Protein AF-A0AAP2RGC9-F1 (afdb_monomer_lite)

Structure (mmCIF, N/CA/C/O backbone):
data_AF-A0AAP2RGC9-F1
#
_entry.id   AF-A0AAP2RGC9-F1
#
loop_
_atom_site.group_PDB
_atom_site.id
_atom_site.type_symbol
_atom_site.l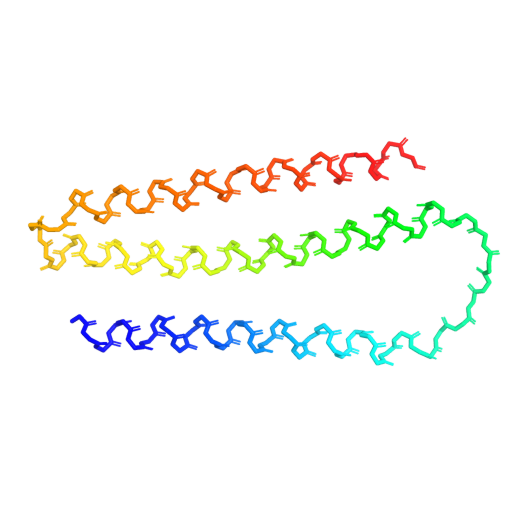abel_atom_id
_atom_site.label_alt_id
_atom_site.label_comp_id
_atom_site.label_asym_id
_atom_site.label_entity_id
_atom_site.label_seq_id
_atom_site.pdbx_PDB_ins_code
_atom_site.Cartn_x
_atom_site.Cartn_y
_atom_site.Cartn_z
_atom_site.occupancy
_atom_site.B_iso_or_equiv
_atom_site.auth_seq_id
_atom_site.auth_comp_id
_atom_site.auth_asym_i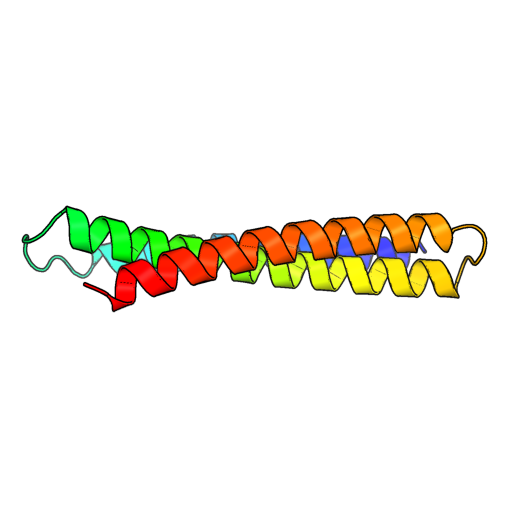d
_atom_site.auth_atom_id
_atom_site.pdbx_PDB_model_num
ATOM 1 N N . MET A 1 1 ? 8.759 -4.355 -20.745 1.00 64.06 1 MET A N 1
ATOM 2 C CA . MET A 1 1 ? 7.892 -3.497 -19.900 1.00 64.06 1 MET A CA 1
ATOM 3 C C . MET A 1 1 ? 6.447 -3.978 -19.834 1.00 64.06 1 MET A C 1
ATOM 5 O O . MET A 1 1 ? 5.984 -4.165 -18.722 1.00 64.06 1 MET A O 1
ATOM 9 N N . ASN A 1 2 ? 5.755 -4.232 -20.956 1.00 72.50 2 ASN A N 1
ATOM 10 C CA . ASN A 1 2 ? 4.329 -4.614 -20.927 1.00 72.50 2 ASN A CA 1
ATOM 11 C C . ASN A 1 2 ? 4.029 -5.857 -20.080 1.00 72.50 2 ASN A C 1
ATOM 13 O O . ASN A 1 2 ? 3.130 -5.809 -19.259 1.00 72.50 2 ASN A O 1
ATOM 17 N N . ILE A 1 3 ? 4.837 -6.917 -20.187 1.00 77.56 3 ILE A N 1
ATOM 18 C CA . ILE A 1 3 ? 4.650 -8.142 -19.387 1.00 77.56 3 ILE A CA 1
ATOM 19 C C . ILE A 1 3 ? 4.766 -7.854 -17.879 1.00 77.56 3 ILE A C 1
ATOM 21 O O . ILE A 1 3 ? 3.932 -8.298 -17.100 1.00 77.56 3 ILE A O 1
ATOM 25 N N . PHE A 1 4 ? 5.759 -7.059 -17.466 1.00 77.31 4 PHE A N 1
ATOM 26 C CA . PHE A 1 4 ? 5.956 -6.682 -16.060 1.00 77.31 4 PHE A CA 1
ATOM 27 C C . PHE A 1 4 ? 4.807 -5.808 -15.540 1.00 77.31 4 PHE A C 1
ATOM 29 O O . PHE A 1 4 ? 4.329 -6.007 -14.430 1.00 77.31 4 PHE A O 1
ATOM 36 N N . LEU A 1 5 ? 4.320 -4.885 -16.373 1.00 76.50 5 LEU A N 1
ATOM 37 C CA . LEU A 1 5 ? 3.180 -4.026 -16.062 1.00 76.50 5 LEU A CA 1
ATOM 38 C C . LEU A 1 5 ? 1.896 -4.858 -15.903 1.00 76.50 5 LEU A C 1
ATOM 40 O O . LEU A 1 5 ? 1.181 -4.686 -14.922 1.00 76.50 5 LEU A O 1
ATOM 44 N N . THR A 1 6 ? 1.642 -5.821 -16.795 1.00 80.00 6 THR A N 1
ATOM 45 C CA . THR A 1 6 ? 0.507 -6.752 -16.687 1.00 80.00 6 THR A CA 1
ATOM 46 C C . THR A 1 6 ? 0.581 -7.606 -15.419 1.00 80.00 6 THR A C 1
ATOM 48 O O . THR A 1 6 ? -0.439 -7.796 -14.762 1.00 80.00 6 THR A O 1
ATOM 51 N N . ILE A 1 7 ? 1.773 -8.070 -15.028 1.00 84.12 7 ILE A N 1
ATOM 52 C CA . ILE A 1 7 ? 1.968 -8.811 -13.771 1.00 84.12 7 ILE A CA 1
ATOM 53 C C . ILE A 1 7 ? 1.666 -7.917 -12.560 1.00 84.12 7 ILE A C 1
ATOM 55 O O . ILE A 1 7 ? 0.953 -8.344 -11.657 1.00 84.12 7 ILE A O 1
ATOM 59 N N . CYS A 1 8 ? 2.149 -6.672 -12.537 1.00 82.75 8 CYS A N 1
ATOM 60 C CA . CYS A 1 8 ? 1.874 -5.731 -11.446 1.00 82.75 8 CYS A CA 1
ATOM 61 C C . CYS A 1 8 ? 0.389 -5.357 -11.344 1.00 82.75 8 CYS A C 1
ATOM 63 O O . CYS A 1 8 ? -0.137 -5.262 -10.232 1.00 82.75 8 CYS A O 1
ATOM 65 N N . ILE A 1 9 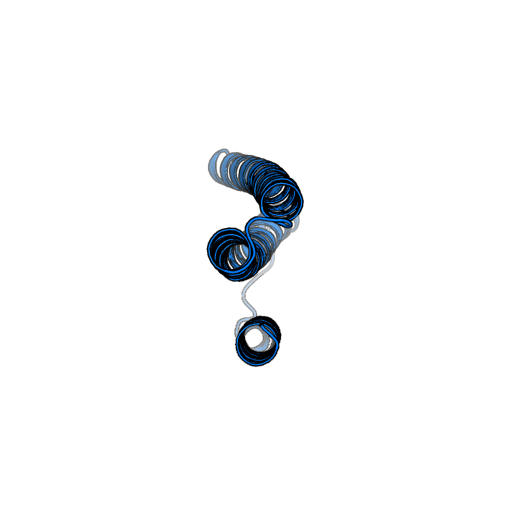? -0.300 -5.195 -12.479 1.00 84.06 9 ILE A N 1
ATOM 66 C CA . ILE A 1 9 ? -1.756 -5.002 -12.511 1.00 84.06 9 ILE A CA 1
ATOM 67 C C . ILE A 1 9 ? -2.450 -6.234 -11.930 1.00 84.06 9 ILE A C 1
ATOM 69 O O . ILE A 1 9 ? -3.213 -6.094 -10.980 1.00 84.06 9 ILE A O 1
ATOM 73 N N . GLY A 1 10 ? -2.120 -7.433 -12.417 1.00 82.31 10 GLY A N 1
ATOM 74 C CA . GLY A 1 10 ? -2.716 -8.678 -11.927 1.00 82.31 10 GLY A CA 1
ATOM 75 C C . GLY A 1 10 ? -2.461 -8.923 -10.436 1.00 82.31 10 GLY A C 1
ATOM 76 O O . GLY A 1 10 ? -3.353 -9.373 -9.721 1.00 82.31 10 GLY A O 1
ATOM 77 N N . LEU A 1 11 ? -1.276 -8.569 -9.927 1.00 84.38 11 LEU A N 1
ATOM 78 C CA . LEU A 1 11 ? -0.965 -8.620 -8.496 1.00 84.38 11 LEU A CA 1
ATOM 79 C C . LEU A 1 11 ? -1.797 -7.611 -7.701 1.00 84.38 11 LEU A C 1
ATOM 81 O O . LEU A 1 11 ? -2.314 -7.951 -6.641 1.00 84.38 11 LEU A O 1
ATOM 85 N N . THR A 1 12 ? -1.961 -6.391 -8.210 1.00 86.12 12 THR A N 1
ATOM 86 C CA . THR A 1 12 ? -2.777 -5.362 -7.551 1.00 86.12 12 THR A CA 1
ATOM 87 C C . THR A 1 12 ? -4.249 -5.777 -7.513 1.00 86.12 12 THR A C 1
ATOM 89 O O . THR A 1 12 ? -4.876 -5.699 -6.458 1.00 86.12 12 THR A O 1
ATOM 92 N N . GLU A 1 13 ? -4.786 -6.287 -8.623 1.00 85.00 13 GLU A N 1
ATOM 93 C CA . GLU A 1 13 ? -6.148 -6.826 -8.706 1.00 85.00 13 GLU A CA 1
ATOM 94 C C . GLU A 1 13 ? -6.336 -8.038 -7.789 1.00 85.00 13 GLU A C 1
ATOM 96 O O . GLU A 1 13 ? -7.314 -8.105 -7.045 1.00 85.00 13 GLU A O 1
ATOM 101 N N . GLY A 1 14 ? -5.376 -8.965 -7.763 1.00 84.56 14 GLY A N 1
ATOM 102 C CA . GLY A 1 14 ? -5.398 -10.121 -6.870 1.00 84.56 14 GLY A CA 1
ATOM 103 C C . GLY A 1 14 ? -5.382 -9.726 -5.392 1.00 84.56 14 GLY A C 1
ATOM 104 O O . GLY A 1 14 ? -6.145 -10.278 -4.597 1.00 84.56 14 GLY A O 1
ATOM 105 N N . VAL A 1 15 ? -4.572 -8.729 -5.018 1.00 86.62 15 VAL A N 1
ATOM 106 C CA . VAL A 1 15 ? -4.547 -8.173 -3.656 1.00 86.62 15 VAL A CA 1
ATOM 107 C C . VAL A 1 15 ? -5.877 -7.492 -3.329 1.00 86.62 15 VAL A C 1
ATOM 109 O O . VAL A 1 15 ? -6.430 -7.741 -2.259 1.00 86.62 15 VAL A O 1
ATOM 112 N N . LEU A 1 16 ? -6.435 -6.701 -4.249 1.00 85.94 16 LEU A N 1
ATOM 113 C CA . LEU A 1 16 ? -7.746 -6.063 -4.089 1.00 85.94 16 LEU A CA 1
ATOM 114 C C . LEU A 1 16 ? -8.850 -7.098 -3.849 1.00 85.94 16 LEU A C 1
ATOM 116 O O . LEU A 1 16 ? -9.567 -7.015 -2.851 1.00 85.94 16 LEU A O 1
ATOM 120 N N . ILE A 1 17 ? -8.953 -8.109 -4.713 1.00 87.81 17 ILE A N 1
ATOM 121 C CA . ILE A 1 17 ? -9.959 -9.172 -4.607 1.00 87.81 17 ILE A CA 1
ATOM 122 C C . ILE A 1 17 ? -9.758 -9.975 -3.318 1.00 87.81 17 ILE A C 1
ATOM 124 O O . ILE A 1 17 ? -10.723 -10.232 -2.598 1.00 87.81 17 ILE A O 1
ATOM 128 N N . GLY A 1 18 ? -8.514 -10.326 -2.978 1.00 85.44 18 GLY A N 1
ATOM 129 C CA . GLY A 1 18 ? -8.186 -11.032 -1.741 1.00 85.44 18 GLY A CA 1
ATOM 130 C C . GLY A 1 18 ? -8.635 -10.263 -0.497 1.00 85.44 18 GLY A C 1
ATOM 131 O O . GLY A 1 18 ? -9.262 -10.842 0.394 1.00 85.44 18 GLY A O 1
ATOM 132 N N . TYR A 1 19 ? -8.398 -8.949 -0.465 1.00 85.31 19 TYR A N 1
ATOM 133 C CA . TYR A 1 19 ? -8.845 -8.088 0.628 1.00 85.31 19 TYR A CA 1
ATOM 134 C C . TYR A 1 19 ? -10.376 -7.906 0.648 1.00 85.31 19 TYR A C 1
ATOM 136 O O . TYR A 1 19 ? -10.986 -7.882 1.719 1.00 85.31 19 TYR A O 1
ATOM 144 N N . VAL A 1 20 ? -11.050 -7.833 -0.497 1.00 84.50 20 VAL A N 1
ATOM 145 C CA . VAL A 1 20 ? -12.521 -7.760 -0.528 1.00 84.50 20 VAL A CA 1
ATOM 146 C C . VAL A 1 20 ? -13.144 -9.062 -0.016 1.00 84.50 20 VAL A C 1
ATOM 148 O O . VAL A 1 20 ? -14.000 -9.036 0.871 1.00 84.50 20 VAL A O 1
ATOM 151 N N . LEU A 1 21 ? -12.673 -10.217 -0.492 1.00 85.56 21 LEU A N 1
ATOM 152 C CA . LEU A 1 21 ? -13.172 -11.526 -0.062 1.00 85.56 21 LEU A CA 1
ATOM 153 C C . LEU A 1 21 ? -12.905 -11.787 1.424 1.00 85.56 21 LEU A C 1
ATOM 155 O O . LEU A 1 21 ? -13.779 -12.300 2.127 1.00 85.56 21 LEU A O 1
ATOM 159 N N . ALA A 1 22 ? -11.732 -11.407 1.933 1.00 79.69 22 ALA A N 1
ATOM 160 C CA . ALA A 1 22 ? -11.429 -11.521 3.355 1.00 79.69 22 ALA A CA 1
ATOM 161 C C . ALA A 1 22 ? -12.318 -10.598 4.210 1.00 79.69 22 ALA A C 1
ATOM 163 O O . ALA A 1 22 ? -12.813 -11.040 5.251 1.00 79.69 22 ALA A O 1
ATOM 164 N N . ALA A 1 23 ? -12.621 -9.377 3.752 1.00 79.25 23 ALA A N 1
ATOM 165 C CA . ALA A 1 23 ? -13.558 -8.483 4.435 1.00 79.25 23 ALA A CA 1
ATOM 166 C C . ALA A 1 23 ? -14.986 -9.060 4.473 1.00 79.25 23 ALA A C 1
ATOM 168 O O . ALA A 1 23 ? -15.612 -9.077 5.536 1.00 79.25 23 ALA A O 1
ATOM 169 N N . ILE A 1 24 ? -15.475 -9.609 3.352 1.00 82.44 24 ILE A N 1
ATOM 170 C CA . ILE A 1 24 ? -16.787 -10.275 3.270 1.00 82.44 24 ILE A CA 1
ATOM 171 C C . ILE A 1 24 ? -16.829 -11.493 4.198 1.00 82.44 24 ILE A C 1
ATOM 173 O O . ILE A 1 24 ? -17.767 -11.642 4.980 1.00 82.44 24 ILE A O 1
ATOM 177 N N . LYS A 1 25 ? -15.794 -12.343 4.185 1.00 80.88 25 LYS A N 1
ATOM 178 C CA . LYS A 1 25 ? -15.703 -13.522 5.060 1.00 80.88 25 LYS A CA 1
ATOM 179 C C . LYS A 1 25 ? -15.781 -13.139 6.538 1.00 80.88 25 LYS A C 1
ATOM 181 O O . LYS A 1 25 ? -16.485 -13.795 7.304 1.00 80.88 25 LYS A O 1
ATOM 186 N N . VAL A 1 26 ? -15.084 -12.079 6.945 1.00 76.25 26 VAL A N 1
ATOM 187 C CA . VAL A 1 26 ? -15.140 -11.562 8.321 1.00 76.25 26 VAL A CA 1
ATOM 188 C C . VAL A 1 26 ? -16.530 -11.012 8.649 1.00 76.25 26 VAL A C 1
ATOM 190 O O . VAL A 1 26 ? -17.039 -11.292 9.734 1.00 76.25 26 VAL A O 1
ATOM 193 N N . ALA A 1 27 ? -17.169 -10.289 7.725 1.00 74.81 27 ALA A N 1
ATOM 194 C CA . ALA A 1 27 ? -18.520 -9.759 7.909 1.00 74.81 27 ALA A CA 1
ATOM 195 C C . ALA A 1 27 ? -19.568 -10.874 8.081 1.00 74.81 27 ALA A C 1
ATOM 197 O O . ALA A 1 27 ? -20.357 -10.828 9.023 1.00 74.81 27 ALA A O 1
ATOM 198 N N . VAL A 1 28 ? -19.518 -11.917 7.245 1.00 75.81 28 VAL A N 1
ATOM 199 C CA . VAL A 1 28 ? -20.432 -13.072 7.308 1.00 75.81 28 VAL A CA 1
ATOM 200 C C . VAL A 1 28 ? -20.237 -13.873 8.599 1.00 75.81 28 VAL A C 1
ATOM 202 O O . VAL A 1 28 ? -21.212 -14.260 9.240 1.00 75.81 28 VAL A O 1
ATOM 205 N N . ARG A 1 29 ? -18.989 -14.079 9.047 1.00 63.66 29 ARG A N 1
ATOM 206 C CA . ARG A 1 29 ? -18.697 -14.835 10.281 1.00 63.66 29 ARG A CA 1
ATOM 207 C C . ARG A 1 29 ? -19.134 -14.095 11.552 1.00 63.66 29 ARG A C 1
ATOM 209 O O . ARG A 1 29 ? -19.415 -14.732 12.564 1.00 63.66 29 ARG A O 1
ATOM 216 N N . LYS A 1 30 ? -19.217 -12.760 11.507 1.00 56.44 30 LYS A N 1
ATOM 217 C CA . LYS A 1 30 ? -19.599 -11.915 12.651 1.00 56.44 30 LYS A CA 1
ATOM 218 C C . LYS A 1 30 ? -21.088 -12.001 13.007 1.00 56.44 30 LYS A C 1
ATOM 220 O O . LYS A 1 30 ? -21.432 -11.737 14.154 1.00 56.44 30 LYS A O 1
ATOM 225 N N . ASN A 1 31 ? -21.946 -12.436 12.078 1.00 49.19 31 ASN A N 1
ATOM 226 C CA . ASN A 1 31 ? -23.376 -12.660 12.334 1.00 49.19 31 ASN A CA 1
ATOM 227 C C . ASN A 1 31 ? -23.663 -13.816 13.312 1.00 49.19 31 ASN A C 1
ATOM 229 O O . ASN A 1 31 ? -24.799 -13.956 13.748 1.00 49.19 31 ASN A O 1
ATOM 233 N N . HIS A 1 32 ? -22.659 -14.617 13.694 1.00 41.50 32 HIS A N 1
ATOM 234 C CA . HIS A 1 32 ? -22.832 -15.761 14.599 1.00 41.50 32 HIS A CA 1
ATOM 235 C C . HIS A 1 32 ? -22.459 -15.485 16.070 1.00 41.50 32 HIS A C 1
ATOM 237 O O . HIS A 1 32 ? -22.532 -16.397 16.888 1.00 41.50 32 HIS A O 1
ATOM 243 N N . TYR A 1 33 ? -22.063 -14.258 16.437 1.00 45.06 33 TYR A N 1
ATOM 244 C CA . TYR A 1 33 ? -21.715 -13.916 17.825 1.00 45.06 33 TYR A CA 1
ATOM 245 C C . TYR A 1 33 ? -22.445 -12.644 18.273 1.00 45.06 33 TYR A C 1
ATOM 247 O O . TYR A 1 33 ? -21.915 -11.532 18.238 1.00 45.06 33 TYR A O 1
ATOM 255 N N . SER A 1 34 ? -23.705 -12.827 18.671 1.00 53.22 34 SER A N 1
ATOM 256 C CA . SER A 1 34 ? -24.470 -11.846 19.440 1.00 53.22 34 SER A CA 1
ATOM 257 C C . SER A 1 34 ? -24.152 -12.058 20.918 1.00 53.22 34 SER A C 1
ATOM 259 O O . SER A 1 34 ? -24.526 -13.071 21.500 1.00 53.22 34 SER A O 1
ATOM 261 N N . GLY A 1 35 ? -23.413 -11.123 21.511 1.00 45.28 35 GLY A N 1
ATOM 262 C CA . GLY A 1 35 ? -22.997 -11.187 22.907 1.00 45.28 35 GLY A CA 1
ATOM 263 C C . GLY A 1 35 ? -22.814 -9.793 23.488 1.00 45.28 35 GLY A C 1
ATOM 264 O O . GLY A 1 35 ? -21.712 -9.267 23.482 1.00 45.28 35 GLY A O 1
ATOM 265 N N . MET A 1 36 ? -23.939 -9.245 23.946 1.00 48.19 36 MET A N 1
ATOM 266 C CA . MET A 1 36 ? -24.134 -8.176 24.931 1.00 48.19 36 MET A CA 1
ATOM 267 C C . MET A 1 36 ? -23.502 -6.792 24.709 1.00 48.19 36 MET A C 1
ATOM 269 O O . MET A 1 36 ? -22.302 -6.567 24.602 1.00 48.19 36 MET A O 1
ATOM 273 N N . GLN A 1 37 ? -24.426 -5.835 24.717 1.00 54.69 37 GLN A N 1
ATOM 274 C CA . GLN A 1 37 ? -24.254 -4.404 24.883 1.00 54.69 37 GLN A CA 1
ATOM 275 C C . GLN A 1 37 ? -23.396 -4.089 26.118 1.00 54.69 37 GLN A C 1
ATOM 277 O O . GLN A 1 37 ? -23.781 -4.481 27.213 1.00 54.69 37 GLN A O 1
ATOM 282 N N . GLN A 1 38 ? -22.312 -3.324 25.948 1.00 47.78 38 GLN A N 1
ATOM 283 C CA . GLN A 1 38 ? -21.970 -2.132 26.746 1.00 47.78 38 GLN A CA 1
ATOM 284 C C . GLN A 1 38 ? -20.688 -1.466 26.187 1.00 47.78 38 GLN A C 1
ATOM 286 O O . GLN A 1 38 ? -19.786 -2.137 25.703 1.00 47.78 38 GLN A O 1
ATOM 291 N N . GLU A 1 39 ? -20.683 -0.126 26.177 1.00 49.03 39 GLU A N 1
ATOM 292 C CA . GLU A 1 39 ? -19.708 0.813 25.572 1.00 49.03 39 GLU A CA 1
ATOM 293 C C . GLU A 1 39 ? -19.635 0.911 24.032 1.00 49.03 39 GLU A C 1
ATOM 295 O O . GLU A 1 39 ? -18.654 0.543 23.378 1.00 49.03 39 GLU A O 1
ATOM 300 N N . LYS A 1 40 ? -20.643 1.569 23.435 1.00 52.88 40 LYS A N 1
ATOM 301 C CA . LYS A 1 40 ? -20.684 1.916 21.998 1.00 52.88 40 LYS A CA 1
ATOM 302 C C . LYS A 1 40 ? -19.390 2.590 21.496 1.00 52.88 40 LYS A C 1
ATOM 304 O O . LYS A 1 40 ? -18.945 2.271 20.395 1.00 52.88 40 LYS A O 1
ATOM 309 N N . ALA A 1 41 ? -18.739 3.435 22.303 1.00 56.00 41 ALA A N 1
ATOM 310 C CA . ALA A 1 41 ? -17.476 4.091 21.946 1.00 56.00 41 ALA A CA 1
ATOM 311 C C . ALA A 1 41 ? -16.286 3.111 21.835 1.00 56.00 41 ALA A C 1
ATOM 313 O O . ALA A 1 41 ? -15.493 3.210 20.897 1.00 56.00 41 ALA A O 1
ATOM 314 N N . ARG A 1 42 ? -16.191 2.110 22.722 1.00 58.16 42 ARG A N 1
ATOM 315 C CA . ARG A 1 42 ? -15.088 1.131 22.747 1.00 58.16 42 ARG A CA 1
ATOM 316 C C . ARG A 1 42 ? -15.174 0.143 21.582 1.00 58.16 42 ARG A C 1
ATOM 318 O O . ARG A 1 42 ? -14.162 -0.177 20.951 1.00 58.16 42 ARG A O 1
ATOM 325 N N . THR A 1 43 ? -16.388 -0.270 21.202 1.00 65.31 43 THR A N 1
ATOM 326 C CA . THR A 1 43 ? -16.609 -1.056 19.972 1.00 65.31 43 THR A CA 1
ATOM 327 C C . THR A 1 43 ? -16.341 -0.273 18.688 1.00 65.31 43 THR A C 1
ATOM 329 O O . THR A 1 43 ? -15.939 -0.879 17.698 1.00 65.31 43 THR A O 1
ATOM 332 N N . LEU A 1 44 ? -16.553 1.047 18.671 1.00 65.25 44 LEU A N 1
ATOM 333 C CA . LEU A 1 44 ? -16.264 1.871 17.494 1.00 65.25 44 LEU A CA 1
ATOM 334 C C . LEU A 1 44 ? -14.758 2.059 17.307 1.00 65.25 44 LEU A C 1
ATOM 336 O O . LEU A 1 44 ? -14.270 1.801 16.213 1.00 65.25 44 LEU A O 1
ATOM 340 N N . ILE A 1 45 ? -14.016 2.397 18.368 1.00 69.19 45 ILE A N 1
ATOM 341 C CA . ILE A 1 45 ? -12.552 2.564 18.310 1.00 69.19 45 ILE A CA 1
ATOM 342 C C . ILE A 1 45 ? -11.861 1.240 17.960 1.00 69.19 45 ILE A C 1
ATOM 344 O O . ILE A 1 45 ? -10.987 1.206 17.099 1.00 69.19 45 ILE A O 1
ATOM 348 N N . SER A 1 46 ? -12.277 0.121 18.561 1.00 70.06 46 SER A N 1
ATOM 349 C CA . SER A 1 46 ? -11.694 -1.193 18.250 1.00 70.06 46 SER A CA 1
ATOM 350 C C . SER A 1 46 ? -12.012 -1.677 16.829 1.00 70.06 46 SER A C 1
ATOM 352 O O . SER A 1 46 ? -11.138 -2.258 16.182 1.00 70.06 46 SER A O 1
ATOM 354 N N . LYS A 1 47 ? -13.219 -1.408 16.304 1.00 75.00 47 LYS A N 1
ATOM 355 C CA . LYS A 1 47 ? -13.555 -1.670 14.893 1.00 75.00 47 LYS A CA 1
ATOM 356 C C . LYS A 1 47 ? -12.788 -0.743 13.950 1.00 75.00 47 LYS A C 1
ATOM 358 O O . LYS A 1 47 ? -12.255 -1.236 12.963 1.00 75.00 47 LYS A O 1
ATOM 363 N N . LEU A 1 48 ? -12.699 0.551 14.256 1.00 76.50 48 LEU A N 1
ATOM 364 C CA . LEU A 1 48 ? -11.940 1.527 13.468 1.00 76.50 48 LEU A CA 1
ATOM 365 C C . LEU A 1 48 ? -10.460 1.160 13.405 1.00 76.50 48 LEU A C 1
ATOM 367 O O . LEU A 1 48 ? -9.903 1.125 12.318 1.00 76.50 48 LEU A O 1
ATOM 371 N N . ALA A 1 49 ? -9.843 0.795 14.529 1.00 77.69 49 ALA A N 1
ATOM 372 C CA . ALA A 1 49 ? -8.454 0.347 14.562 1.00 77.69 49 ALA A CA 1
ATOM 373 C C . ALA A 1 49 ? -8.240 -0.941 13.748 1.00 77.69 49 ALA A C 1
ATOM 375 O O . ALA A 1 49 ? -7.221 -1.086 13.078 1.00 77.69 49 ALA A O 1
ATOM 376 N N . TYR A 1 50 ? -9.201 -1.872 13.765 1.00 79.75 50 TYR A N 1
ATOM 377 C CA . TYR A 1 50 ? -9.137 -3.082 12.941 1.00 79.75 50 TYR A CA 1
ATOM 378 C C . TYR A 1 50 ? -9.251 -2.768 11.443 1.00 79.75 50 TYR A C 1
ATOM 380 O O . TYR A 1 50 ? -8.435 -3.245 10.658 1.00 79.75 50 TYR A O 1
ATOM 388 N N . VAL A 1 51 ? -10.225 -1.939 11.051 1.00 82.12 51 VAL A N 1
ATOM 389 C CA . VAL A 1 51 ? -10.405 -1.491 9.660 1.00 82.12 51 VAL A CA 1
ATOM 390 C C . VAL A 1 51 ? -9.183 -0.711 9.189 1.00 82.12 51 VAL A C 1
ATOM 392 O O . VAL A 1 51 ? -8.690 -0.954 8.095 1.00 82.12 51 VAL A O 1
ATOM 395 N N . MET A 1 52 ? -8.644 0.175 10.022 1.00 82.31 52 MET A N 1
ATOM 396 C CA . MET A 1 52 ? -7.454 0.940 9.684 1.00 82.31 52 MET A CA 1
ATOM 397 C C . MET A 1 52 ? -6.231 0.045 9.529 1.00 82.31 52 MET A C 1
ATOM 399 O O . MET A 1 52 ? -5.543 0.166 8.528 1.00 82.31 52 MET A O 1
ATOM 403 N N . LYS A 1 53 ? -5.999 -0.909 10.442 1.00 85.12 53 LYS A N 1
ATOM 404 C CA . LYS A 1 53 ? -4.918 -1.896 10.293 1.00 85.12 53 LYS A CA 1
ATOM 405 C C . LYS A 1 53 ? -5.015 -2.630 8.957 1.00 85.12 53 LYS A C 1
ATOM 407 O O . LYS A 1 53 ? -4.006 -2.838 8.292 1.00 85.12 53 LYS A O 1
ATOM 412 N N . TYR A 1 54 ? -6.235 -3.006 8.586 1.00 84.12 54 TYR A N 1
ATOM 413 C CA . TYR A 1 54 ? -6.532 -3.713 7.351 1.00 84.12 54 TYR A CA 1
ATOM 414 C C . TYR A 1 54 ? -6.257 -2.862 6.104 1.00 84.12 54 TYR A C 1
ATOM 416 O O . TYR A 1 54 ? -5.575 -3.304 5.186 1.00 84.12 54 TYR A O 1
ATOM 424 N N . VAL A 1 55 ? -6.733 -1.617 6.086 1.00 85.50 55 VAL A N 1
ATOM 425 C CA . VAL A 1 55 ? -6.489 -0.680 4.980 1.00 85.50 55 VAL A CA 1
ATOM 426 C C . VAL A 1 55 ? -5.003 -0.331 4.879 1.00 85.50 55 VAL A C 1
ATOM 428 O O . VAL A 1 55 ? -4.440 -0.358 3.789 1.00 85.50 55 VAL A O 1
ATOM 431 N N . THR A 1 56 ? -4.334 -0.074 6.004 1.00 87.75 56 THR A N 1
ATOM 432 C CA . THR A 1 56 ? -2.899 0.225 6.038 1.00 87.75 56 THR A CA 1
ATOM 433 C C . THR A 1 56 ? -2.076 -0.945 5.504 1.00 87.75 56 THR A C 1
ATOM 435 O O . THR A 1 56 ? -1.218 -0.731 4.649 1.00 87.75 56 THR A O 1
ATOM 438 N N . SER A 1 57 ? -2.353 -2.188 5.922 1.00 87.31 57 SER A N 1
ATOM 439 C CA . SER A 1 57 ? -1.618 -3.351 5.402 1.00 87.31 57 SER A CA 1
ATOM 440 C C . SER A 1 57 ? -1.861 -3.577 3.911 1.00 87.31 57 SER A C 1
ATOM 442 O O . SER A 1 57 ? -0.939 -3.957 3.195 1.00 87.31 57 SER A O 1
ATOM 444 N N . MET A 1 58 ? -3.072 -3.304 3.426 1.00 88.56 58 MET A N 1
ATOM 445 C CA . MET A 1 58 ? -3.395 -3.378 2.004 1.00 88.56 58 MET A CA 1
ATOM 446 C C . MET A 1 58 ? -2.585 -2.370 1.182 1.00 88.56 58 MET A C 1
ATOM 448 O O . MET A 1 58 ? -1.952 -2.742 0.195 1.00 88.56 58 MET A O 1
ATOM 452 N N . LEU A 1 59 ? -2.576 -1.105 1.609 1.00 89.06 59 LEU A N 1
ATOM 453 C CA . LEU A 1 59 ? -1.872 -0.027 0.914 1.00 89.06 59 LEU A CA 1
ATOM 454 C C . LEU A 1 59 ? -0.355 -0.239 0.925 1.00 89.06 59 LEU A C 1
ATOM 456 O O . LEU A 1 59 ? 0.283 -0.016 -0.099 1.00 89.06 59 LEU A O 1
ATOM 460 N N . LEU A 1 60 ? 0.209 -0.745 2.028 1.00 89.94 60 LEU A N 1
ATOM 461 C CA . LEU A 1 60 ? 1.625 -1.120 2.120 1.00 89.94 60 LEU A CA 1
ATOM 462 C C . LEU A 1 60 ? 2.013 -2.178 1.080 1.00 89.94 60 LEU A C 1
ATOM 464 O O . LEU A 1 60 ? 3.023 -2.023 0.398 1.00 89.94 60 LEU A O 1
ATOM 468 N N . VAL A 1 61 ? 1.205 -3.233 0.927 1.00 90.88 61 VAL A N 1
ATOM 469 C CA . VAL A 1 61 ? 1.476 -4.304 -0.047 1.00 90.88 61 VAL A CA 1
ATOM 470 C C . VAL A 1 61 ? 1.380 -3.779 -1.478 1.00 90.88 61 VAL A C 1
ATOM 472 O O . VAL A 1 61 ? 2.266 -4.052 -2.286 1.00 90.88 61 VAL A O 1
ATOM 475 N N . ILE A 1 62 ? 0.345 -2.994 -1.791 1.00 89.81 62 ILE A N 1
ATOM 476 C CA . ILE A 1 62 ? 0.185 -2.395 -3.123 1.00 89.81 62 ILE A CA 1
ATOM 477 C C . ILE A 1 62 ? 1.356 -1.455 -3.417 1.00 89.81 62 ILE A C 1
ATOM 479 O O . ILE A 1 62 ? 2.017 -1.604 -4.441 1.00 89.81 62 ILE A O 1
ATOM 483 N N . GLY A 1 63 ? 1.670 -0.530 -2.510 1.00 90.44 63 GLY A N 1
ATOM 484 C CA . GLY A 1 63 ? 2.776 0.402 -2.703 1.00 90.44 63 GLY A CA 1
ATOM 485 C C . GLY A 1 63 ? 4.120 -0.308 -2.870 1.00 90.44 63 GLY A C 1
ATOM 486 O O . GLY A 1 63 ? 4.901 0.082 -3.729 1.00 90.44 63 GLY A O 1
ATOM 487 N N . PHE A 1 64 ? 4.358 -1.411 -2.154 1.00 90.56 64 PHE A N 1
ATOM 488 C CA . PHE A 1 64 ? 5.558 -2.228 -2.342 1.00 90.56 64 PHE A CA 1
ATOM 489 C C . PHE A 1 64 ? 5.643 -2.850 -3.746 1.00 90.56 64 PHE A C 1
ATOM 491 O O . PHE A 1 64 ? 6.698 -2.783 -4.379 1.00 90.56 64 PHE A O 1
ATOM 498 N N . ILE A 1 65 ? 4.536 -3.392 -4.271 1.00 92.06 65 ILE A N 1
ATOM 499 C CA . ILE A 1 65 ? 4.471 -3.937 -5.641 1.00 92.06 65 ILE A CA 1
ATOM 500 C C . ILE A 1 65 ? 4.830 -2.853 -6.669 1.00 92.06 65 ILE A C 1
ATOM 502 O O . ILE A 1 65 ? 5.621 -3.098 -7.583 1.00 92.06 65 ILE A O 1
ATOM 506 N N . TRP A 1 66 ? 4.289 -1.645 -6.504 1.00 89.81 66 TRP A N 1
ATOM 507 C CA . TRP A 1 66 ? 4.562 -0.523 -7.404 1.00 89.81 66 TRP A CA 1
ATOM 508 C C . TRP A 1 66 ? 5.988 0.021 -7.259 1.00 89.81 66 TRP A C 1
ATOM 510 O O . TRP A 1 66 ? 6.620 0.320 -8.270 1.00 89.81 66 TRP A O 1
ATOM 520 N N . CYS A 1 67 ? 6.552 0.071 -6.049 1.00 92.69 67 CYS A N 1
ATOM 521 C CA . CYS A 1 67 ? 7.956 0.440 -5.848 1.00 92.69 67 CYS A CA 1
ATOM 522 C C . CYS A 1 67 ? 8.913 -0.526 -6.563 1.00 92.69 67 CYS A C 1
ATOM 524 O O . CYS A 1 67 ? 9.847 -0.075 -7.223 1.00 92.69 67 CYS A O 1
ATOM 526 N N . ILE A 1 68 ? 8.662 -1.841 -6.504 1.00 90.94 68 ILE A N 1
ATOM 527 C CA . ILE A 1 68 ? 9.453 -2.831 -7.258 1.00 90.94 68 ILE A CA 1
ATOM 528 C C . ILE A 1 68 ? 9.339 -2.575 -8.765 1.00 90.94 68 ILE A C 1
ATOM 530 O O . ILE A 1 68 ? 10.339 -2.620 -9.480 1.00 90.94 68 ILE A O 1
ATOM 534 N N . PHE A 1 69 ? 8.136 -2.277 -9.257 1.00 90.25 69 PHE A N 1
ATOM 535 C CA . PHE A 1 69 ? 7.929 -1.956 -10.667 1.00 90.25 69 PHE A CA 1
ATOM 536 C C . PHE A 1 69 ? 8.724 -0.721 -11.111 1.00 90.25 69 PHE A C 1
ATOM 538 O O . PHE A 1 69 ? 9.398 -0.771 -12.142 1.00 90.25 69 PHE A O 1
ATOM 545 N N . PHE A 1 70 ? 8.691 0.367 -10.334 1.00 89.25 70 PHE A N 1
ATOM 546 C CA . PHE A 1 70 ? 9.451 1.581 -10.639 1.00 89.25 70 PHE A CA 1
ATOM 547 C C . PHE A 1 70 ? 10.963 1.354 -10.563 1.00 89.25 70 PHE A C 1
ATOM 549 O O . PHE A 1 70 ? 11.684 1.831 -11.437 1.00 89.25 70 PHE A O 1
ATOM 556 N N . LEU A 1 71 ? 11.440 0.547 -9.611 1.00 89.19 71 LEU A N 1
ATOM 557 C CA . LEU A 1 71 ? 12.847 0.151 -9.535 1.00 89.19 71 LEU A CA 1
ATOM 558 C C . LEU A 1 71 ? 13.294 -0.580 -10.810 1.00 89.19 71 LEU A C 1
ATOM 560 O O . LEU A 1 71 ? 14.299 -0.223 -11.422 1.00 89.19 71 LEU A O 1
ATOM 564 N N . VAL A 1 72 ? 12.518 -1.573 -11.253 1.00 89.25 72 VAL A N 1
ATOM 565 C CA . VAL A 1 72 ? 12.805 -2.309 -12.494 1.00 89.25 72 VAL A CA 1
ATOM 566 C C . VAL A 1 72 ? 12.728 -1.380 -13.709 1.00 89.25 72 VAL A C 1
ATOM 568 O O . VAL A 1 72 ? 13.555 -1.484 -14.614 1.00 89.25 72 VAL A O 1
ATOM 571 N N . MET A 1 73 ? 11.778 -0.441 -13.733 1.00 87.50 73 MET A N 1
ATOM 572 C CA . MET A 1 73 ? 11.670 0.545 -14.810 1.00 87.50 73 MET A CA 1
ATOM 573 C C . MET A 1 73 ? 12.908 1.445 -14.894 1.00 87.50 73 MET A C 1
ATOM 575 O O . MET A 1 73 ? 13.400 1.659 -16.000 1.00 87.50 73 MET A O 1
ATOM 579 N N . ALA A 1 74 ? 13.424 1.929 -13.761 1.00 87.81 74 ALA A N 1
ATOM 580 C CA . ALA A 1 74 ? 14.614 2.778 -13.712 1.00 87.81 74 ALA A CA 1
ATOM 581 C C . ALA A 1 74 ? 15.867 2.052 -14.227 1.00 87.81 74 ALA A C 1
ATOM 583 O O . ALA A 1 74 ? 16.657 2.637 -14.963 1.00 87.81 74 ALA A O 1
ATOM 584 N N . ILE A 1 75 ? 16.019 0.765 -13.890 1.00 88.88 75 ILE A N 1
ATOM 585 C CA . ILE A 1 75 ? 17.152 -0.061 -14.334 1.00 88.88 75 ILE A CA 1
ATOM 586 C C . ILE A 1 75 ? 17.072 -0.349 -15.840 1.00 88.88 75 ILE A C 1
ATOM 588 O O . ILE A 1 75 ? 18.075 -0.269 -16.544 1.00 88.88 75 ILE A O 1
ATOM 592 N N . VAL A 1 76 ? 15.886 -0.704 -16.344 1.00 89.38 76 VAL A N 1
ATOM 593 C CA . VAL A 1 76 ? 15.706 -1.117 -17.748 1.00 89.38 76 VAL A CA 1
ATOM 594 C C . VAL A 1 76 ? 15.664 0.082 -18.698 1.00 89.38 76 VAL A C 1
ATOM 596 O O . VAL A 1 76 ? 16.096 -0.026 -19.844 1.00 89.38 76 VAL A O 1
ATOM 599 N N . VAL A 1 77 ? 15.129 1.222 -18.253 1.00 88.06 77 VAL A N 1
ATOM 600 C CA . VAL A 1 77 ? 15.001 2.442 -19.057 1.00 88.06 77 VAL A CA 1
ATOM 601 C C . VAL A 1 77 ? 15.595 3.620 -18.278 1.00 88.06 77 VAL A C 1
ATOM 603 O O . VAL A 1 77 ? 14.853 4.342 -17.608 1.00 88.06 77 VAL A O 1
ATOM 606 N N . PRO A 1 78 ? 16.914 3.871 -18.394 1.00 84.75 78 PRO A N 1
ATOM 607 C CA . PRO A 1 78 ? 17.595 4.899 -17.603 1.00 84.75 78 PRO A CA 1
ATOM 608 C C . PRO A 1 78 ? 17.060 6.313 -17.873 1.00 84.75 78 PRO A C 1
ATOM 610 O O . PRO A 1 78 ? 16.980 7.124 -16.960 1.00 84.75 78 PRO A O 1
ATOM 613 N N . ASN A 1 79 ? 16.559 6.588 -19.085 1.00 90.06 79 AS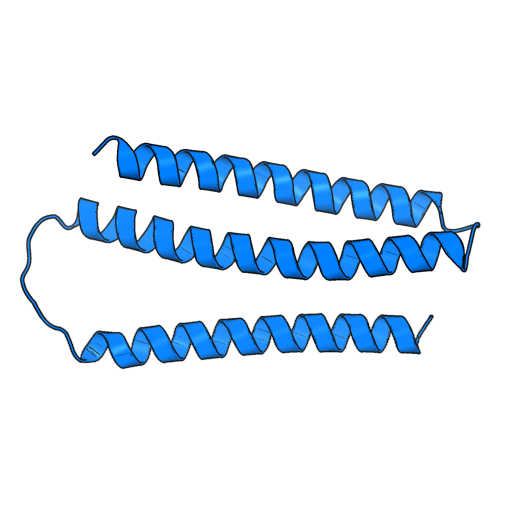N A N 1
ATOM 614 C CA . ASN A 1 79 ? 15.893 7.858 -19.418 1.00 90.06 79 ASN A CA 1
ATOM 615 C C . ASN A 1 79 ? 14.605 8.127 -18.615 1.00 90.06 79 ASN A C 1
ATOM 617 O O . ASN A 1 79 ? 14.070 9.229 -18.672 1.00 90.06 79 ASN A O 1
ATOM 621 N N . LYS A 1 80 ? 14.063 7.126 -17.911 1.00 86.25 80 LYS A N 1
ATOM 622 C CA . LYS A 1 80 ? 12.896 7.265 -17.029 1.00 86.25 80 LYS A CA 1
ATOM 623 C C . LYS A 1 80 ? 13.254 7.107 -15.549 1.00 86.25 80 LYS A C 1
ATOM 625 O O . LYS A 1 80 ? 12.341 7.007 -14.732 1.00 86.25 80 LYS A O 1
ATOM 630 N N . ALA A 1 81 ? 14.541 7.090 -15.198 1.00 89.06 81 ALA A N 1
ATOM 631 C CA . ALA A 1 81 ? 14.990 6.922 -13.819 1.00 89.06 81 ALA A CA 1
ATOM 632 C C . ALA A 1 81 ? 14.473 8.043 -12.903 1.00 89.06 81 ALA A C 1
ATOM 634 O O . ALA A 1 81 ? 13.901 7.740 -11.860 1.00 89.06 81 ALA A O 1
ATOM 635 N N . ASP A 1 82 ? 14.549 9.307 -13.334 1.00 90.88 82 ASP A N 1
ATOM 636 C CA . ASP A 1 82 ? 14.042 10.447 -12.550 1.00 90.88 82 ASP A CA 1
ATOM 637 C C . ASP A 1 82 ? 12.526 10.366 -12.325 1.00 90.88 82 ASP A C 1
ATOM 639 O O . ASP A 1 82 ? 12.023 10.615 -11.230 1.00 90.88 82 ASP A O 1
ATOM 643 N N . TYR A 1 83 ? 11.778 9.948 -13.351 1.00 90.12 83 TYR A N 1
ATOM 644 C CA . TYR A 1 83 ? 10.338 9.719 -13.234 1.00 90.12 83 TYR A CA 1
ATOM 645 C C . TYR A 1 83 ? 10.028 8.599 -12.234 1.00 90.12 83 TYR A C 1
ATOM 647 O O . TYR A 1 83 ? 9.181 8.770 -11.358 1.00 90.12 83 TYR A O 1
ATOM 655 N N . ALA A 1 84 ? 10.714 7.461 -12.349 1.00 91.25 84 ALA A N 1
ATOM 656 C CA . ALA A 1 84 ? 10.528 6.325 -11.456 1.00 91.25 84 ALA A CA 1
ATOM 657 C C . ALA A 1 84 ? 10.881 6.673 -10.001 1.00 91.25 84 ALA A C 1
ATOM 659 O O . ALA A 1 84 ? 10.148 6.273 -9.096 1.00 91.25 84 ALA A O 1
ATOM 660 N N . ASN A 1 85 ? 11.942 7.455 -9.783 1.00 93.06 85 ASN A N 1
ATOM 661 C CA . ASN A 1 85 ? 12.337 7.914 -8.455 1.00 93.06 85 ASN A CA 1
ATOM 662 C C . ASN A 1 85 ? 11.268 8.820 -7.834 1.00 93.06 85 ASN A C 1
ATOM 664 O O . ASN A 1 85 ? 10.794 8.539 -6.737 1.00 93.06 85 ASN A O 1
ATOM 668 N N . ASN A 1 86 ? 10.797 9.832 -8.569 1.00 93.94 86 ASN A N 1
ATOM 669 C CA . ASN A 1 86 ? 9.762 10.746 -8.075 1.00 93.94 86 ASN A CA 1
ATOM 670 C C . ASN A 1 86 ? 8.449 10.016 -7.741 1.00 93.94 86 ASN A C 1
ATOM 672 O O . ASN A 1 86 ? 7.795 10.324 -6.745 1.00 93.94 86 ASN A O 1
ATOM 676 N N . MET A 1 87 ? 8.056 9.027 -8.553 1.00 93.19 87 MET A N 1
ATOM 677 C CA . MET A 1 87 ? 6.863 8.216 -8.282 1.00 93.19 87 MET A CA 1
ATOM 678 C C . MET A 1 87 ? 7.044 7.319 -7.049 1.00 93.19 87 MET A C 1
ATOM 680 O O . MET A 1 87 ? 6.121 7.198 -6.243 1.00 93.19 87 MET A O 1
ATOM 684 N N . ALA A 1 88 ? 8.222 6.714 -6.873 1.00 91.88 88 ALA A N 1
ATOM 685 C CA . ALA A 1 88 ? 8.531 5.898 -5.702 1.00 91.88 88 ALA A CA 1
ATOM 686 C C . ALA A 1 88 ? 8.577 6.738 -4.414 1.00 91.88 88 ALA A C 1
ATOM 688 O O . ALA A 1 88 ? 7.984 6.343 -3.410 1.00 91.88 88 ALA A O 1
ATOM 689 N N . GLU A 1 89 ? 9.204 7.915 -4.447 1.00 93.75 89 GLU A N 1
ATOM 690 C CA . GLU A 1 89 ? 9.236 8.851 -3.319 1.00 93.75 89 GLU A CA 1
ATOM 691 C C . GLU A 1 89 ? 7.831 9.283 -2.902 1.00 93.75 89 GLU A C 1
ATOM 693 O O . GLU A 1 89 ? 7.509 9.256 -1.713 1.00 93.75 89 GLU A O 1
ATOM 698 N N . LEU A 1 90 ? 6.961 9.603 -3.866 1.00 94.50 90 LEU A N 1
ATOM 699 C CA . LEU A 1 90 ? 5.571 9.955 -3.588 1.00 94.50 90 LEU A CA 1
ATOM 700 C C . LEU A 1 90 ? 4.818 8.806 -2.900 1.00 94.50 90 LEU A C 1
ATOM 702 O O . LEU A 1 90 ? 4.114 9.032 -1.915 1.00 94.50 90 LEU A O 1
ATOM 706 N N . ILE A 1 91 ? 4.978 7.569 -3.386 1.00 93.38 91 ILE A N 1
ATOM 707 C CA . ILE A 1 91 ? 4.354 6.385 -2.775 1.00 93.38 91 ILE A CA 1
ATOM 708 C C . ILE A 1 91 ? 4.847 6.212 -1.339 1.00 93.38 91 ILE A C 1
ATOM 710 O O . ILE A 1 91 ? 4.034 6.057 -0.426 1.00 93.38 91 ILE A O 1
ATOM 714 N N . VAL A 1 92 ? 6.162 6.273 -1.121 1.00 94.62 92 VAL A N 1
ATOM 715 C CA . VAL A 1 92 ? 6.756 6.134 0.213 1.00 94.62 92 VAL A CA 1
ATOM 716 C C . VAL A 1 92 ? 6.264 7.243 1.144 1.00 94.62 92 VAL A C 1
ATOM 718 O O . VAL A 1 92 ? 5.864 6.945 2.267 1.00 94.62 92 VAL A O 1
ATOM 721 N N . ALA A 1 93 ? 6.201 8.494 0.684 1.00 95.44 93 ALA A N 1
ATOM 722 C CA . ALA A 1 93 ? 5.698 9.622 1.468 1.00 95.44 93 ALA A CA 1
ATOM 723 C C . ALA A 1 93 ? 4.225 9.450 1.881 1.00 95.44 93 ALA A C 1
ATOM 725 O O . ALA A 1 93 ? 3.851 9.735 3.016 1.00 95.44 93 ALA A O 1
ATOM 726 N N . VAL A 1 94 ? 3.369 8.941 0.994 1.00 93.38 94 VAL A N 1
ATOM 727 C CA . VAL A 1 94 ? 1.964 8.678 1.339 1.00 93.38 94 VAL A CA 1
ATOM 728 C C . VAL A 1 94 ? 1.851 7.511 2.327 1.00 93.38 94 VAL A C 1
ATOM 730 O O . VAL A 1 94 ? 1.104 7.596 3.306 1.00 93.38 94 VAL A O 1
ATOM 733 N N . LEU A 1 95 ? 2.620 6.436 2.128 1.00 93.00 95 LEU A N 1
ATOM 734 C CA . LEU A 1 95 ? 2.624 5.284 3.034 1.00 93.00 95 LEU A CA 1
ATOM 735 C C . LEU A 1 95 ? 3.134 5.632 4.436 1.00 93.00 95 LEU A C 1
ATOM 737 O O . LEU A 1 95 ? 2.612 5.090 5.415 1.00 93.00 95 LEU A O 1
ATOM 741 N N . THR A 1 96 ? 4.115 6.528 4.565 1.00 93.69 96 THR A N 1
ATOM 742 C CA . THR A 1 96 ? 4.604 6.977 5.877 1.00 93.69 96 THR A CA 1
ATOM 743 C C . THR A 1 96 ? 3.539 7.774 6.617 1.00 93.69 96 THR A C 1
ATOM 745 O O . THR A 1 96 ? 3.274 7.471 7.779 1.00 93.69 96 THR A O 1
ATOM 748 N N . VAL A 1 97 ? 2.849 8.707 5.951 1.00 93.94 97 VAL A N 1
ATOM 749 C CA . VAL A 1 97 ? 1.733 9.461 6.553 1.00 93.94 97 VAL A CA 1
ATOM 750 C C . VAL A 1 97 ? 0.635 8.514 7.046 1.00 93.94 97 VAL A C 1
ATOM 752 O O . VAL A 1 97 ? 0.193 8.619 8.191 1.00 93.94 97 VAL A O 1
ATOM 755 N N . ILE A 1 98 ? 0.237 7.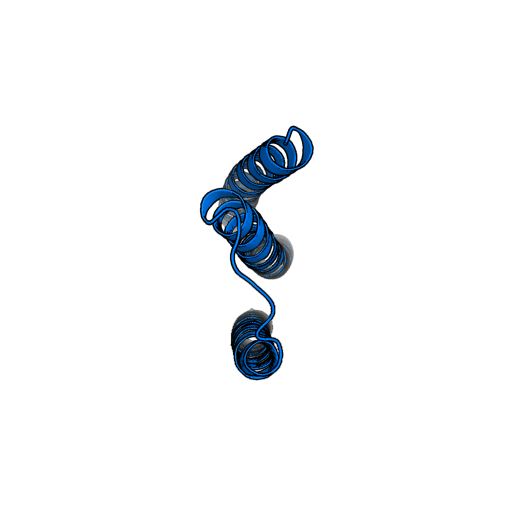536 6.229 1.00 90.44 98 ILE A N 1
ATOM 756 C CA . ILE A 1 98 ? -0.767 6.533 6.618 1.00 90.44 98 ILE A CA 1
ATOM 757 C C . ILE A 1 98 ? -0.281 5.690 7.806 1.00 90.44 98 ILE A C 1
ATOM 759 O O . ILE A 1 98 ? -1.053 5.413 8.726 1.00 90.44 98 ILE A O 1
ATOM 763 N N . SER A 1 99 ? 0.996 5.302 7.819 1.00 90.69 99 SER A N 1
ATOM 764 C CA . SER A 1 99 ? 1.591 4.516 8.908 1.00 90.69 99 SER A CA 1
ATOM 765 C C . SER A 1 99 ? 1.636 5.297 10.224 1.00 90.69 99 SER A C 1
ATOM 767 O O . SER A 1 99 ? 1.367 4.729 11.280 1.00 90.69 99 SER A O 1
ATOM 769 N N . ILE A 1 100 ? 1.901 6.605 10.165 1.00 91.50 100 ILE A N 1
ATOM 770 C CA . ILE A 1 100 ? 1.862 7.503 11.324 1.00 91.50 100 ILE A CA 1
ATOM 771 C C . ILE A 1 100 ? 0.433 7.605 11.876 1.00 91.50 100 ILE A C 1
ATOM 773 O O . ILE A 1 100 ? 0.228 7.418 13.074 1.00 91.50 100 ILE A O 1
ATOM 777 N N . ILE A 1 101 ? -0.570 7.833 11.019 1.00 88.81 101 ILE A N 1
ATOM 778 C CA . ILE A 1 101 ? -1.987 7.882 11.433 1.00 88.81 101 ILE A CA 1
ATOM 779 C C . ILE A 1 101 ? -2.404 6.563 12.096 1.00 88.81 101 ILE A C 1
ATOM 781 O O . ILE A 1 101 ? -3.047 6.565 13.149 1.00 88.81 101 ILE A O 1
ATOM 785 N N . PHE A 1 102 ? -2.004 5.433 11.506 1.00 88.25 102 PHE A N 1
ATOM 786 C CA . PHE A 1 102 ? -2.248 4.115 12.080 1.00 88.25 102 PHE A CA 1
ATOM 787 C C . PHE A 1 102 ? -1.609 3.965 13.468 1.00 88.25 102 PHE A C 1
ATOM 789 O O . PHE A 1 102 ? -2.290 3.530 14.399 1.00 88.25 102 PHE A O 1
ATOM 796 N N . ALA A 1 103 ? -0.350 4.379 13.636 1.00 88.44 103 ALA A N 1
ATOM 797 C CA . ALA A 1 103 ? 0.340 4.343 14.923 1.00 88.44 103 ALA A CA 1
ATOM 798 C C 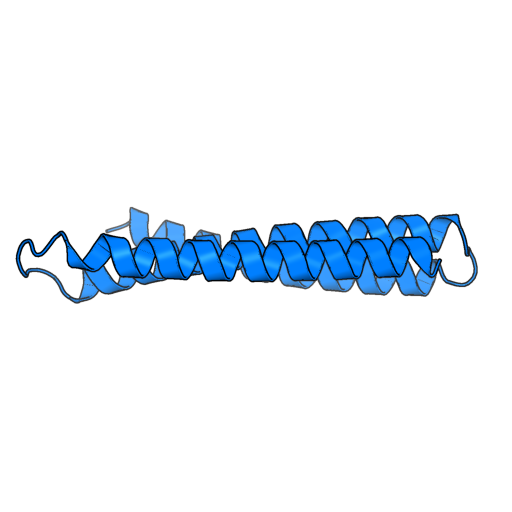. ALA A 1 103 ? -0.368 5.201 15.988 1.00 88.44 103 ALA A C 1
ATOM 800 O O . ALA A 1 103 ? -0.546 4.741 17.116 1.00 88.44 103 ALA A O 1
ATOM 801 N N . PHE A 1 104 ? -0.851 6.399 15.635 1.00 86.75 104 PHE A N 1
ATOM 802 C CA . PHE A 1 104 ? -1.641 7.240 16.543 1.00 86.75 104 PHE A CA 1
ATOM 803 C C . PHE A 1 104 ? -2.946 6.569 16.977 1.00 86.75 104 PHE A C 1
ATOM 805 O O . PHE A 1 104 ? -3.306 6.602 18.152 1.00 86.75 104 PHE A O 1
ATOM 812 N N . ILE A 1 105 ? -3.658 5.924 16.054 1.00 83.44 105 ILE A N 1
ATOM 813 C CA . ILE A 1 105 ? -4.914 5.240 16.383 1.00 83.44 105 ILE A CA 1
ATOM 814 C C . ILE A 1 105 ? -4.673 3.986 17.221 1.00 83.44 105 ILE A C 1
ATOM 816 O O . ILE A 1 105 ? -5.457 3.689 18.127 1.00 83.44 105 ILE A O 1
ATOM 820 N N . GLU A 1 106 ? -3.575 3.272 16.978 1.00 84.12 106 GLU A N 1
ATOM 821 C CA . GLU A 1 106 ? -3.159 2.170 17.840 1.00 84.12 106 GLU A CA 1
ATOM 822 C C . GLU A 1 106 ? -2.760 2.658 19.242 1.00 84.12 106 GLU A C 1
ATOM 824 O O . GLU A 1 106 ? -3.110 2.006 20.227 1.00 84.12 106 GLU A O 1
ATOM 829 N N . PHE A 1 107 ? -2.111 3.819 19.350 1.00 84.19 107 PHE A N 1
ATOM 830 C CA . PHE A 1 107 ? -1.769 4.446 20.627 1.00 84.19 107 PHE A CA 1
ATOM 831 C C . PHE A 1 107 ? -3.018 4.830 21.435 1.00 84.19 107 PHE A C 1
ATOM 833 O O . PHE A 1 107 ? -3.175 4.370 22.564 1.00 84.19 107 PHE A O 1
ATOM 840 N N . VAL A 1 108 ? -3.974 5.547 20.829 1.00 81.12 108 VAL A N 1
ATOM 841 C CA . VAL A 1 108 ? -5.250 5.934 21.474 1.00 81.12 108 VAL A CA 1
ATOM 842 C C . VAL A 1 108 ? -6.051 4.716 21.946 1.00 81.12 108 VAL A C 1
ATOM 844 O O . VAL A 1 108 ? -6.770 4.781 22.943 1.00 81.12 108 VAL A O 1
ATOM 847 N N . LYS A 1 109 ? -5.942 3.584 21.241 1.00 76.25 109 LYS A N 1
ATOM 848 C CA . LYS A 1 109 ? -6.561 2.324 21.664 1.00 76.25 109 LYS A CA 1
ATOM 849 C C . LYS A 1 109 ? -5.882 1.718 22.900 1.00 76.25 109 LYS A C 1
ATOM 851 O O . LYS A 1 109 ? -6.575 1.067 23.668 1.00 76.25 109 LYS A O 1
ATOM 856 N N . ARG A 1 110 ? -4.558 1.850 23.051 1.00 70.81 110 ARG A N 1
ATOM 857 C CA . ARG A 1 110 ? -3.785 1.272 24.171 1.00 70.81 110 ARG A CA 1
ATOM 858 C C . ARG A 1 110 ? -3.873 2.104 25.452 1.00 70.81 110 ARG A C 1
ATOM 860 O O . ARG A 1 110 ? -3.690 1.547 26.526 1.00 70.81 110 ARG A O 1
ATOM 867 N N . GLU A 1 111 ? -4.128 3.405 25.332 1.00 61.97 111 GLU A N 1
ATOM 868 C CA . GLU A 1 111 ? -4.242 4.339 26.463 1.00 61.97 111 GLU A CA 1
ATOM 869 C C . GLU A 1 111 ? -5.593 4.236 27.215 1.00 61.97 111 GLU A C 1
ATOM 871 O O . GLU A 1 111 ? -5.741 4.788 28.302 1.00 61.97 111 GLU A O 1
ATOM 876 N N . LYS A 1 112 ? -6.579 3.511 26.664 1.00 47.44 112 LYS A N 1
ATOM 877 C CA . LYS A 1 112 ? -7.918 3.262 27.244 1.00 47.44 112 LYS A CA 1
ATOM 878 C C . LYS A 1 112 ? -8.182 1.774 27.486 1.00 47.44 112 LYS A C 1
ATOM 880 O O . LYS A 1 112 ? -9.123 1.451 28.252 1.00 47.44 112 LYS A O 1
#

Sequence (112 aa):
MNIFLTICIGLTEGVLIGYVLAAIKVAVRKNHYSGMQQEKARTLISKLAYVMKYVTSMLLVIGFIWCIFFLVMAIVVPNKADYANNMAELIVAVLTVISIIFAFIEFVKREK

Foldseek 3Di:
DVVLVVVLVVVLVVLVVVLVVVVVVVVVVVVVDDDDDDDPPLVVLVVVLVVLVSVLVSLVVSLVSLLVVLVVCCVVPVVCVVVSVVVNVVSVVVSVVSVVVSVVSVVVNVVD

Organism: NCBI:txid2897778

pLDDT: mean 80.48, std 13.56, range [41.5, 95.44]

Secondary structure (DSSP, 8-state):
-HHHHHHHHHHHHHHHHHHHHHHHHHHHHHTT-------HHHHHHHHHHHHHHHHHHHHHHHHHHHHHHHHHHHHH-GGGHHHHHHHHHHHHHHHHHHHHHHHHHHHHHH--

Radius of gyration: 18.67 Å; chains: 1; bounding box: 42×26×48 Å